Protein AF-A0A967SDV4-F1 (afdb_monomer)

Sequence (66 aa):
MWEIYAASGAPGSRDPAKIVFHCLTDMTRRARFLAREGDRSDVERDLVRLSDSELRALLEASQPLS

Mean predicted aligned error: 3.88 Å

Radius of gyration: 11.77 Å; Cα contacts (8 Å, |Δi|>4): 104; chains: 1; bounding box: 26×27×27 Å

Structure (mmCIF, N/CA/C/O backbone):
data_AF-A0A967SDV4-F1
#
_entry.id   AF-A0A967SDV4-F1
#
loop_
_atom_site.group_PDB
_atom_site.id
_atom_site.type_symbol
_atom_site.label_atom_id
_atom_site.label_alt_id
_atom_site.label_comp_id
_atom_site.label_asym_id
_atom_site.label_entity_id
_atom_site.label_seq_id
_atom_site.pdbx_PDB_ins_code
_atom_site.Cartn_x
_atom_site.Cartn_y
_atom_site.Cartn_z
_atom_site.occupancy
_atom_site.B_iso_or_equiv
_atom_site.auth_seq_id
_atom_site.auth_comp_id
_atom_site.auth_asym_id
_atom_site.auth_atom_id
_atom_site.pdbx_PDB_model_num
ATOM 1 N N . MET A 1 1 ? -5.790 3.519 11.709 1.00 89.56 1 MET A N 1
ATOM 2 C CA . MET A 1 1 ? -4.543 4.072 11.135 1.00 89.56 1 MET A CA 1
ATOM 3 C C . MET A 1 1 ? -3.914 3.014 10.246 1.00 89.56 1 MET A C 1
ATOM 5 O O . MET A 1 1 ? -3.928 1.852 10.639 1.00 89.56 1 MET A O 1
ATOM 9 N N . TRP A 1 2 ? -3.441 3.389 9.058 1.00 92.94 2 TRP A N 1
ATOM 10 C CA . TRP A 1 2 ? -2.784 2.477 8.119 1.00 92.94 2 TRP A CA 1
ATOM 11 C C . TRP A 1 2 ? -1.326 2.888 7.941 1.00 92.94 2 TRP A C 1
ATOM 13 O O . TRP A 1 2 ? -1.042 4.072 7.800 1.00 92.94 2 TRP A O 1
ATOM 23 N N . GLU A 1 3 ? -0.436 1.908 7.945 1.00 94.81 3 GLU A N 1
ATOM 24 C CA . GLU A 1 3 ? 0.946 2.034 7.498 1.00 94.81 3 GLU A CA 1
ATOM 25 C C . GLU A 1 3 ? 1.035 1.574 6.042 1.00 94.81 3 GLU A C 1
ATOM 27 O O . GLU A 1 3 ? 0.385 0.593 5.662 1.00 94.81 3 GLU A O 1
ATOM 32 N N . ILE A 1 4 ? 1.801 2.300 5.227 1.00 95.88 4 ILE A N 1
ATOM 33 C CA . ILE A 1 4 ? 1.899 2.077 3.784 1.00 95.88 4 ILE A CA 1
ATOM 34 C C . ILE A 1 4 ? 3.372 2.056 3.395 1.00 95.88 4 ILE A C 1
ATOM 36 O O . ILE A 1 4 ? 4.102 2.992 3.713 1.00 95.88 4 ILE A O 1
ATOM 40 N N . TYR A 1 5 ? 3.811 1.002 2.712 1.00 94.75 5 TYR A N 1
ATOM 41 C CA . TYR A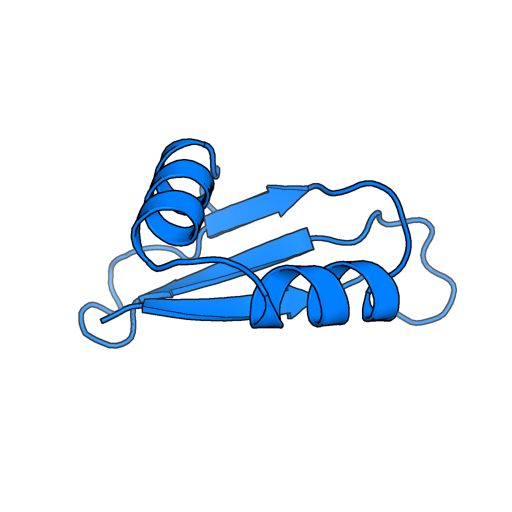 1 5 ? 5.208 0.849 2.304 1.00 94.75 5 TYR A CA 1
ATOM 42 C C . TYR A 1 5 ? 5.354 0.048 1.010 1.00 94.75 5 TYR A C 1
ATOM 44 O O . TYR A 1 5 ? 4.483 -0.742 0.640 1.00 94.75 5 TYR A O 1
ATOM 52 N N . ALA A 1 6 ? 6.480 0.246 0.325 1.00 94.50 6 ALA A N 1
ATOM 53 C CA . ALA A 1 6 ? 6.862 -0.558 -0.827 1.00 94.50 6 ALA A CA 1
ATOM 54 C C . ALA A 1 6 ? 7.544 -1.859 -0.376 1.00 94.50 6 ALA A C 1
ATOM 56 O O . ALA A 1 6 ? 8.411 -1.864 0.501 1.00 94.50 6 ALA A O 1
ATOM 57 N N . ALA A 1 7 ? 7.185 -2.967 -1.013 1.00 91.38 7 ALA A N 1
ATOM 58 C CA . ALA A 1 7 ? 7.804 -4.270 -0.832 1.00 91.38 7 ALA A CA 1
ATOM 59 C C . ALA A 1 7 ? 8.107 -4.902 -2.195 1.00 91.38 7 ALA A C 1
ATOM 61 O O . ALA A 1 7 ? 7.417 -4.657 -3.180 1.00 91.38 7 ALA A O 1
ATOM 62 N N . SER A 1 8 ? 9.124 -5.751 -2.249 1.00 86.38 8 SER A N 1
ATOM 63 C CA . SER A 1 8 ? 9.425 -6.610 -3.396 1.00 86.38 8 SER A CA 1
ATOM 64 C C . SER A 1 8 ? 9.701 -8.023 -2.897 1.00 86.38 8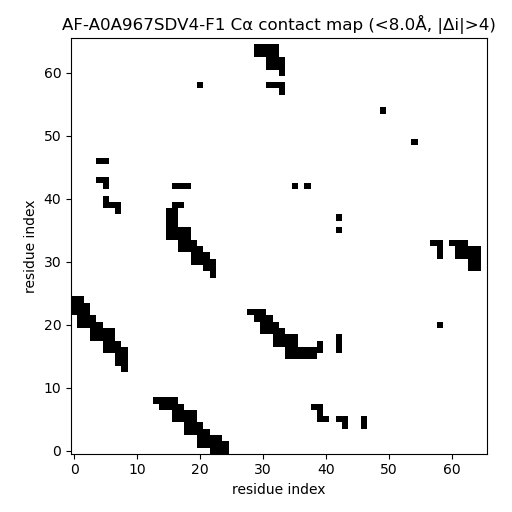 SER A C 1
ATOM 66 O O . SER A 1 8 ? 9.887 -8.231 -1.694 1.00 86.38 8 SER A O 1
ATOM 68 N N . GLY A 1 9 ? 9.737 -8.994 -3.811 1.00 74.50 9 GLY A N 1
ATOM 69 C CA . GLY A 1 9 ? 10.230 -10.331 -3.487 1.00 74.50 9 GLY A CA 1
ATOM 70 C C . GLY A 1 9 ? 11.688 -10.318 -3.014 1.00 74.50 9 GLY A C 1
ATOM 71 O O . GLY A 1 9 ? 12.365 -9.283 -3.026 1.00 74.50 9 GLY A O 1
ATOM 72 N N . ALA A 1 10 ? 12.173 -11.489 -2.596 1.00 71.56 10 ALA A N 1
ATOM 73 C CA . ALA A 1 10 ? 13.566 -11.676 -2.197 1.00 71.56 10 ALA A CA 1
ATOM 74 C C . ALA A 1 10 ? 14.540 -11.217 -3.306 1.00 71.56 10 ALA A C 1
ATOM 76 O O . ALA A 1 10 ? 14.182 -11.271 -4.485 1.00 71.56 10 ALA A O 1
ATOM 77 N N . PRO A 1 11 ? 15.775 -10.800 -2.970 1.00 62.09 11 PRO A N 1
ATOM 78 C CA . PRO A 1 11 ? 16.787 -10.466 -3.971 1.00 62.09 11 PRO A CA 1
ATOM 79 C C . PRO A 1 11 ? 16.944 -11.593 -5.004 1.00 62.09 11 PRO A C 1
ATOM 81 O O . PRO A 1 11 ? 17.173 -12.744 -4.638 1.00 62.09 11 PRO A O 1
ATOM 84 N N . GLY A 1 12 ? 16.784 -11.271 -6.291 1.00 63.53 12 GLY A N 1
ATOM 85 C CA . GLY A 1 12 ? 16.794 -12.248 -7.391 1.00 63.53 12 GLY A CA 1
ATOM 86 C C . GLY A 1 12 ? 15.426 -12.847 -7.754 1.00 63.53 12 GLY A C 1
ATOM 87 O O . GLY A 1 12 ? 15.330 -13.573 -8.743 1.00 63.53 12 GLY A O 1
ATOM 88 N N . SER A 1 13 ? 14.364 -12.525 -7.011 1.00 65.94 13 SER A N 1
ATOM 89 C CA . SER A 1 13 ? 12.986 -12.826 -7.400 1.00 65.94 13 SER A CA 1
ATOM 90 C C . SER A 1 13 ? 12.543 -11.945 -8.575 1.00 65.94 13 SER A C 1
ATOM 92 O O . SER A 1 13 ? 12.883 -10.765 -8.638 1.00 65.94 13 SER A O 1
ATOM 94 N N . ARG A 1 14 ? 11.746 -12.511 -9.492 1.00 69.69 14 ARG A N 1
ATOM 95 C CA . ARG A 1 14 ? 11.025 -11.757 -10.538 1.00 69.69 14 ARG A CA 1
ATOM 96 C C . ARG A 1 14 ? 9.700 -11.172 -10.040 1.00 69.69 14 ARG A C 1
ATOM 98 O O . ARG A 1 14 ? 8.910 -10.697 -10.852 1.00 69.69 14 ARG A O 1
ATOM 105 N N . ASP A 1 15 ? 9.426 -11.248 -8.739 1.00 78.56 15 ASP A N 1
ATOM 106 C CA . ASP A 1 15 ? 8.188 -10.713 -8.190 1.00 78.56 15 ASP A CA 1
ATOM 107 C C . ASP A 1 15 ? 8.115 -9.201 -8.425 1.00 78.56 15 ASP A C 1
ATOM 109 O O . ASP A 1 15 ? 9.052 -8.483 -8.059 1.00 78.56 15 ASP A O 1
ATOM 113 N N . PRO A 1 16 ? 7.001 -8.701 -8.985 1.00 81.56 16 PRO A N 1
ATOM 114 C CA . PRO A 1 16 ? 6.810 -7.272 -9.160 1.00 81.56 16 PRO A CA 1
ATOM 115 C C . PRO A 1 16 ? 6.809 -6.569 -7.801 1.00 81.56 16 PRO A C 1
ATOM 117 O O . PRO A 1 16 ? 6.425 -7.156 -6.778 1.00 81.56 16 PRO A O 1
ATOM 120 N N . ALA A 1 17 ? 7.208 -5.297 -7.797 1.00 90.25 17 ALA A N 1
ATOM 121 C CA . ALA A 1 17 ? 7.056 -4.452 -6.627 1.00 90.25 17 ALA A CA 1
ATOM 122 C C . ALA A 1 17 ? 5.575 -4.348 -6.226 1.00 90.25 17 ALA A C 1
ATOM 124 O O . ALA A 1 17 ? 4.651 -4.484 -7.032 1.00 90.25 17 ALA A O 1
ATOM 125 N N . LYS A 1 18 ? 5.332 -4.147 -4.936 1.00 93.25 18 LYS A N 1
ATOM 126 C CA . LYS A 1 18 ? 3.994 -4.086 -4.352 1.00 93.25 18 LYS A CA 1
ATOM 127 C C . LYS A 1 18 ? 3.938 -2.936 -3.366 1.00 93.25 18 LYS A C 1
ATOM 129 O O . LYS A 1 18 ? 4.890 -2.697 -2.630 1.00 93.25 18 LYS A O 1
ATOM 134 N N . ILE A 1 19 ? 2.794 -2.274 -3.311 1.00 95.19 19 ILE A N 1
ATOM 135 C CA . ILE A 1 19 ? 2.439 -1.378 -2.213 1.00 95.19 19 ILE A CA 1
ATOM 136 C C . ILE A 1 19 ? 1.683 -2.217 -1.195 1.00 95.19 19 ILE A C 1
ATOM 138 O O . ILE A 1 19 ? 0.711 -2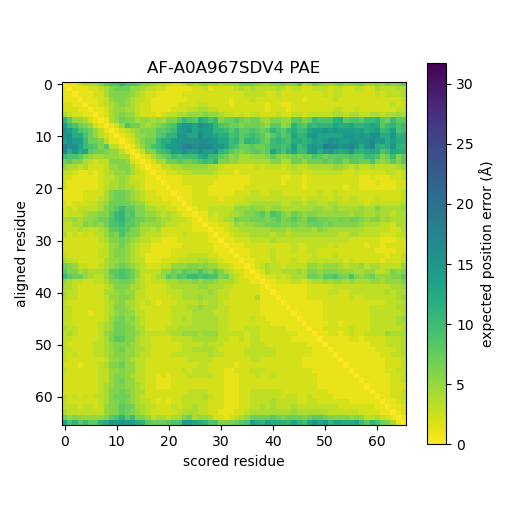.877 -1.560 1.00 95.19 19 ILE A O 1
ATOM 142 N N . VAL A 1 20 ? 2.122 -2.207 0.058 1.00 95.69 20 VAL A N 1
ATOM 143 C CA . VAL A 1 20 ? 1.493 -2.941 1.157 1.00 95.69 20 VAL A CA 1
ATOM 144 C C . VAL A 1 20 ? 0.815 -1.957 2.098 1.00 95.69 20 VAL A C 1
ATOM 146 O O . VAL A 1 20 ? 1.382 -0.922 2.435 1.00 95.69 20 VAL A O 1
ATOM 149 N N . PHE A 1 21 ? -0.393 -2.307 2.531 1.00 96.75 21 PHE A N 1
ATOM 150 C CA . PHE A 1 21 ? -1.195 -1.564 3.493 1.00 96.75 21 PHE A CA 1
ATOM 151 C C . PHE A 1 21 ? -1.398 -2.423 4.738 1.00 96.75 21 PHE A C 1
ATOM 153 O O . PHE A 1 21 ? -2.004 -3.497 4.667 1.00 96.75 21 PHE A O 1
ATOM 160 N N . HIS A 1 22 ? -0.931 -1.939 5.884 1.00 95.56 22 HIS A N 1
ATOM 161 C CA . HIS A 1 22 ? -1.029 -2.630 7.165 1.00 95.56 22 HIS A CA 1
ATOM 162 C C . HIS A 1 22 ? -1.849 -1.808 8.167 1.00 95.56 22 HIS A C 1
ATOM 164 O O . HIS A 1 22 ? -1.579 -0.629 8.389 1.00 95.56 22 HIS A O 1
ATOM 170 N N . CYS A 1 23 ? -2.898 -2.398 8.749 1.00 95.75 23 CYS A N 1
ATOM 171 C CA . CYS A 1 23 ? -3.752 -1.682 9.692 1.00 95.75 23 CYS A CA 1
ATOM 172 C C . CYS A 1 23 ? -3.154 -1.737 11.099 1.00 95.75 23 CYS A C 1
ATOM 174 O O . CYS A 1 23 ? -3.136 -2.789 11.724 1.00 95.75 23 CYS A O 1
ATOM 176 N N . LEU A 1 24 ? -2.725 -0.591 11.624 1.00 93.50 24 LEU A N 1
ATOM 177 C CA . LEU A 1 24 ? -2.080 -0.509 12.939 1.00 93.50 24 LEU A CA 1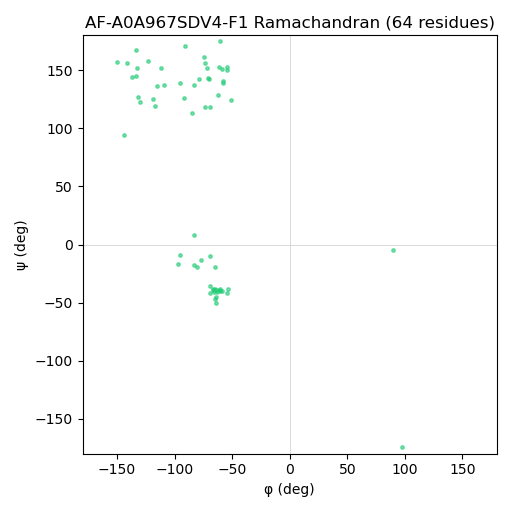
ATOM 178 C C . LEU A 1 24 ? -3.073 -0.454 14.107 1.00 93.50 24 LEU A C 1
ATOM 180 O O . LEU A 1 24 ? -2.703 -0.667 15.254 1.00 93.50 24 LEU A O 1
ATOM 184 N N . THR A 1 25 ? -4.335 -0.118 13.834 1.00 95.69 25 THR A N 1
ATOM 185 C CA . THR A 1 25 ? -5.374 0.031 14.873 1.00 95.69 25 THR A CA 1
ATOM 186 C C . THR A 1 25 ? -6.247 -1.202 15.040 1.00 95.69 25 THR A C 1
ATOM 188 O O . THR A 1 25 ? -6.966 -1.305 16.026 1.00 95.69 25 THR A O 1
ATOM 191 N N . ASP A 1 26 ? -6.238 -2.102 14.061 1.00 93.12 26 ASP A N 1
ATOM 192 C CA . ASP A 1 26 ? -7.086 -3.286 14.040 1.00 93.12 26 ASP A CA 1
ATOM 193 C C . ASP A 1 26 ? -6.302 -4.444 13.421 1.00 93.12 26 ASP A C 1
ATOM 195 O O . ASP A 1 26 ? -6.275 -4.618 12.203 1.00 93.12 26 ASP A O 1
ATOM 199 N N . MET A 1 27 ? -5.669 -5.235 14.287 1.00 87.19 27 MET A N 1
ATOM 200 C CA . MET A 1 27 ? -4.840 -6.381 13.899 1.00 87.19 27 MET A CA 1
ATOM 201 C C . MET A 1 27 ? -5.660 -7.539 13.308 1.00 87.19 27 MET A C 1
ATOM 203 O O . MET A 1 27 ? -5.087 -8.492 12.786 1.00 87.19 27 MET A O 1
ATOM 207 N N . THR A 1 28 ? -6.997 -7.485 13.386 1.00 92.50 28 THR A N 1
ATOM 208 C CA . THR A 1 28 ? -7.870 -8.475 12.739 1.00 92.50 28 THR A CA 1
ATOM 209 C C . THR A 1 28 ? -8.060 -8.179 11.252 1.00 92.50 28 THR A C 1
ATOM 211 O O . THR A 1 28 ? -8.387 -9.078 10.471 1.00 92.50 28 THR A O 1
ATOM 214 N N . ARG A 1 29 ? -7.798 -6.935 10.823 1.00 92.81 29 ARG A N 1
ATOM 215 C CA . ARG A 1 29 ? -7.775 -6.579 9.404 1.00 92.81 29 ARG A CA 1
ATOM 216 C C . ARG A 1 29 ? -6.519 -7.138 8.764 1.00 92.81 29 ARG A C 1
ATOM 218 O O . ARG A 1 29 ? -5.404 -6.732 9.079 1.00 92.81 29 ARG A O 1
ATOM 225 N N . ARG A 1 30 ? -6.721 -8.026 7.791 1.00 92.69 30 ARG A N 1
ATOM 226 C CA . ARG A 1 30 ? -5.630 -8.523 6.953 1.00 92.69 30 ARG A CA 1
ATOM 227 C C . ARG A 1 30 ? -4.931 -7.367 6.248 1.00 92.69 30 ARG A C 1
ATOM 229 O O . ARG A 1 30 ? -5.587 -6.442 5.757 1.00 92.69 30 ARG A O 1
ATOM 236 N N . ALA A 1 31 ? -3.607 -7.475 6.159 1.00 94.50 31 ALA A N 1
ATOM 237 C CA . ALA A 1 31 ? -2.820 -6.624 5.285 1.00 94.50 31 ALA A CA 1
ATOM 238 C C . ALA A 1 31 ? -3.361 -6.714 3.853 1.00 94.50 31 ALA A C 1
ATOM 240 O O . ALA A 1 31 ? -3.919 -7.735 3.441 1.00 94.50 31 ALA A O 1
ATOM 241 N N . ARG A 1 32 ? -3.212 -5.633 3.099 1.00 96.31 32 ARG A N 1
ATOM 242 C CA . ARG A 1 32 ? -3.634 -5.560 1.699 1.00 96.31 32 ARG A CA 1
ATOM 243 C C . ARG A 1 32 ? -2.447 -5.187 0.838 1.00 96.31 32 ARG A C 1
ATOM 245 O O . ARG A 1 32 ? -1.488 -4.603 1.336 1.00 96.31 32 ARG A O 1
ATOM 252 N N . PHE A 1 33 ? -2.510 -5.509 -0.444 1.00 95.31 33 PHE A N 1
ATOM 253 C CA . PHE A 1 33 ? -1.469 -5.132 -1.381 1.00 95.31 33 PHE A CA 1
ATOM 254 C C . PHE A 1 33 ? -2.017 -4.724 -2.743 1.00 95.31 33 PHE A C 1
ATOM 256 O O . PHE A 1 33 ? -3.103 -5.135 -3.152 1.00 95.31 33 PHE A O 1
ATOM 263 N N . LEU A 1 34 ? -1.225 -3.924 -3.448 1.00 94.56 34 LEU A N 1
ATOM 264 C CA . LEU A 1 34 ? -1.432 -3.559 -4.841 1.00 94.56 34 LEU A CA 1
ATOM 265 C C . LEU A 1 34 ? -0.125 -3.804 -5.598 1.00 94.56 34 LEU A C 1
ATOM 267 O O . LEU A 1 34 ? 0.913 -3.261 -5.221 1.00 94.56 34 LEU A O 1
ATOM 271 N N . ALA A 1 35 ? -0.165 -4.636 -6.638 1.00 91.94 35 ALA A N 1
ATOM 272 C CA . ALA A 1 35 ? 0.996 -4.858 -7.496 1.00 91.94 35 ALA A CA 1
ATOM 273 C C . ALA A 1 35 ? 1.293 -3.605 -8.333 1.00 91.94 35 ALA A C 1
ATOM 275 O O . ALA A 1 35 ? 0.377 -2.913 -8.782 1.00 91.94 35 ALA A O 1
ATOM 276 N N . ARG A 1 36 ? 2.575 -3.317 -8.539 1.00 89.69 36 ARG A N 1
ATOM 277 C CA . ARG A 1 36 ? 3.070 -2.209 -9.352 1.00 89.69 36 ARG A CA 1
ATOM 278 C C . ARG A 1 36 ? 4.173 -2.713 -10.266 1.00 89.69 36 ARG A C 1
ATOM 280 O O . ARG A 1 36 ? 4.953 -3.590 -9.903 1.00 89.69 36 ARG A O 1
ATOM 287 N N . GLU A 1 37 ? 4.220 -2.149 -11.460 1.00 82.75 37 GLU A N 1
ATOM 288 C CA . GLU A 1 37 ? 5.370 -2.318 -12.338 1.00 82.75 37 GLU A CA 1
ATOM 289 C C . GLU A 1 37 ? 6.562 -1.524 -11.791 1.00 82.75 37 GLU A C 1
ATOM 291 O O . GLU A 1 37 ? 6.380 -0.514 -11.108 1.00 82.75 37 GLU A O 1
ATOM 296 N N . GLY A 1 38 ? 7.773 -1.988 -12.098 1.00 82.00 38 GLY A N 1
ATOM 297 C CA . GLY A 1 38 ? 9.017 -1.378 -11.631 1.00 82.00 38 GLY A CA 1
ATOM 298 C C . GLY A 1 38 ? 9.615 -2.057 -10.400 1.00 82.00 38 GLY A C 1
ATOM 299 O O . GLY A 1 38 ? 9.162 -3.118 -9.955 1.00 82.00 38 GLY A O 1
ATOM 300 N N . ASP A 1 39 ? 10.685 -1.453 -9.885 1.00 87.50 39 ASP A N 1
ATOM 301 C CA . ASP A 1 39 ? 11.372 -1.926 -8.689 1.00 87.50 39 ASP A CA 1
ATOM 302 C C . ASP A 1 39 ? 10.820 -1.276 -7.409 1.00 87.50 39 ASP A C 1
ATOM 304 O O . ASP A 1 39 ? 9.998 -0.355 -7.425 1.00 87.50 39 ASP A O 1
ATOM 308 N N . ARG A 1 40 ? 11.255 -1.791 -6.257 1.00 89.06 40 ARG A N 1
ATOM 309 C CA . ARG A 1 40 ? 10.823 -1.276 -4.955 1.00 89.06 40 ARG A CA 1
ATOM 310 C C . ARG A 1 40 ? 11.171 0.204 -4.778 1.00 89.06 40 ARG A C 1
ATOM 312 O O . ARG A 1 40 ? 10.379 0.932 -4.187 1.00 89.06 40 ARG A O 1
ATOM 319 N N . SER A 1 41 ? 12.347 0.629 -5.231 1.00 89.38 41 SER A N 1
ATOM 320 C CA . SER A 1 41 ? 12.853 1.986 -5.024 1.00 89.38 41 SER A CA 1
ATOM 321 C C . SER A 1 41 ? 12.052 3.016 -5.815 1.00 89.38 41 SER A C 1
ATOM 323 O O . SER A 1 41 ? 11.808 4.114 -5.315 1.00 89.38 41 SER A O 1
ATOM 325 N N . ASP A 1 42 ? 11.599 2.666 -7.014 1.00 89.62 42 ASP A N 1
ATOM 326 C CA . ASP A 1 42 ? 10.678 3.485 -7.800 1.00 89.62 42 ASP A CA 1
ATOM 327 C C . ASP A 1 42 ? 9.328 3.629 -7.096 1.00 89.62 42 ASP A C 1
ATOM 329 O O . ASP A 1 42 ? 8.871 4.747 -6.857 1.00 89.62 42 ASP A O 1
ATOM 333 N N . VAL A 1 43 ? 8.739 2.512 -6.661 1.00 92.00 43 VAL A N 1
ATOM 334 C CA . VAL A 1 43 ? 7.452 2.520 -5.948 1.00 92.00 43 VAL A CA 1
ATOM 335 C C . VAL A 1 43 ? 7.535 3.301 -4.633 1.00 92.00 43 VAL A C 1
ATOM 337 O O . VAL A 1 43 ? 6.610 4.034 -4.290 1.00 92.00 43 VAL A O 1
ATOM 340 N N . GLU A 1 44 ? 8.640 3.184 -3.899 1.00 93.06 44 GLU A N 1
ATOM 341 C CA . GLU A 1 44 ? 8.861 3.916 -2.649 1.00 93.06 44 GLU A CA 1
ATOM 342 C C . GLU A 1 44 ? 8.972 5.429 -2.889 1.00 93.06 44 GLU A C 1
ATOM 344 O O . GLU A 1 44 ? 8.372 6.217 -2.156 1.00 93.06 44 GLU A O 1
ATOM 349 N N . ARG A 1 45 ? 9.662 5.848 -3.959 1.00 93.31 45 ARG A N 1
ATOM 350 C CA . ARG A 1 45 ? 9.735 7.264 -4.357 1.00 93.31 45 ARG A CA 1
ATOM 351 C C . ARG A 1 45 ? 8.382 7.830 -4.767 1.00 93.31 45 ARG A C 1
ATOM 353 O O . ARG A 1 45 ? 8.100 8.982 -4.438 1.00 93.31 45 ARG A O 1
ATOM 360 N N . ASP A 1 46 ? 7.569 7.044 -5.464 1.00 92.62 46 ASP A N 1
ATOM 361 C CA . ASP A 1 46 ? 6.214 7.440 -5.844 1.00 92.62 46 ASP A CA 1
ATOM 362 C C . ASP A 1 46 ? 5.327 7.612 -4.610 1.00 92.62 46 ASP A C 1
ATOM 364 O O . ASP A 1 46 ? 4.663 8.637 -4.478 1.00 92.62 46 ASP A O 1
ATOM 368 N N . LEU A 1 47 ? 5.360 6.652 -3.676 1.00 93.56 47 LEU A N 1
ATOM 369 C CA . LEU A 1 47 ? 4.537 6.665 -2.462 1.00 93.56 47 LEU A CA 1
ATOM 370 C C . LEU A 1 47 ? 4.706 7.946 -1.641 1.00 93.56 47 LEU A C 1
ATOM 372 O O . LEU A 1 47 ? 3.714 8.505 -1.182 1.00 93.56 47 LEU A O 1
ATOM 376 N N . VAL A 1 48 ? 5.940 8.434 -1.492 1.00 94.19 48 VAL A N 1
ATOM 377 C CA . VAL A 1 48 ? 6.247 9.652 -0.715 1.00 94.19 48 VAL A CA 1
ATOM 378 C C . VAL A 1 48 ? 5.635 10.917 -1.336 1.00 94.19 48 VAL A C 1
ATOM 380 O O . VAL A 1 48 ? 5.487 11.930 -0.655 1.00 94.19 48 VAL A O 1
ATOM 383 N N . ARG A 1 49 ? 5.274 10.884 -2.623 1.00 95.50 49 ARG A N 1
ATOM 384 C CA . ARG A 1 49 ? 4.716 12.033 -3.354 1.00 95.50 49 ARG A CA 1
ATOM 385 C C . ARG A 1 49 ? 3.190 12.047 -3.395 1.00 95.50 49 ARG A C 1
ATOM 387 O O . ARG A 1 49 ? 2.627 13.039 -3.848 1.00 95.50 49 ARG A O 1
ATOM 394 N N . LEU A 1 50 ? 2.535 10.971 -2.961 1.00 96.06 50 LEU A N 1
ATOM 395 C CA . LEU A 1 50 ? 1.082 10.849 -3.017 1.00 96.06 50 LEU A CA 1
ATOM 396 C C . LEU A 1 50 ? 0.408 11.615 -1.881 1.00 96.06 50 LEU A C 1
ATOM 398 O O . LEU A 1 50 ? 0.856 11.610 -0.735 1.00 96.06 50 LEU A O 1
ATOM 402 N N . SER A 1 51 ? -0.724 12.224 -2.201 1.00 96.75 51 SER A N 1
ATOM 403 C CA . SER A 1 51 ? -1.648 12.790 -1.225 1.00 96.75 51 SER A CA 1
ATOM 404 C C . SER A 1 51 ? -2.444 11.708 -0.490 1.00 96.75 51 SER A C 1
ATOM 406 O O . SER A 1 51 ? -2.639 10.594 -0.980 1.00 96.75 51 SER A O 1
ATOM 408 N N . ASP A 1 52 ? -3.021 12.069 0.656 1.00 94.50 52 ASP A N 1
ATOM 409 C CA . ASP A 1 52 ? -3.937 11.206 1.411 1.00 94.50 52 ASP A CA 1
ATOM 410 C C . ASP A 1 52 ? -5.105 10.671 0.568 1.00 94.50 52 ASP A C 1
ATOM 412 O O . ASP A 1 52 ? -5.517 9.522 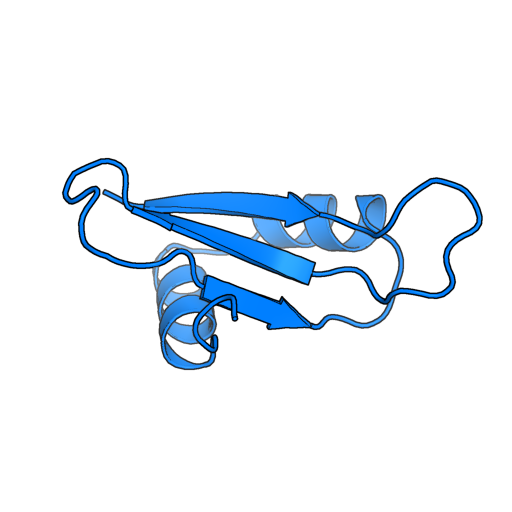0.7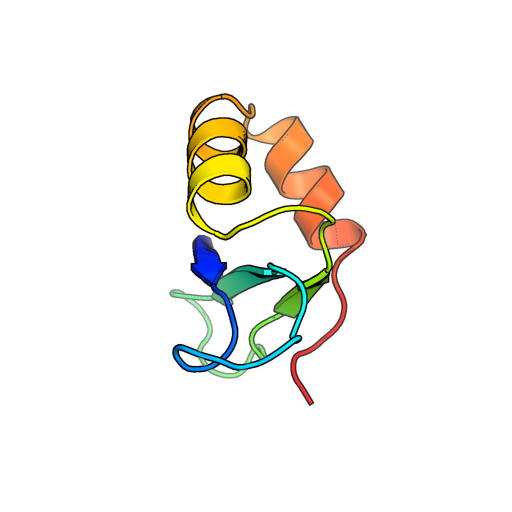34 1.00 94.50 52 ASP A O 1
ATOM 416 N N . SER A 1 53 ? -5.665 11.488 -0.331 1.00 96.88 53 SER A N 1
ATOM 417 C CA . SER A 1 53 ? -6.752 11.058 -1.217 1.00 96.88 53 SER A CA 1
ATOM 418 C C . SER A 1 53 ? -6.294 10.011 -2.225 1.00 96.88 53 SER A C 1
ATOM 420 O O . SER A 1 53 ? -7.020 9.052 -2.479 1.00 96.88 53 SER A O 1
ATOM 422 N N . GLU A 1 54 ? -5.082 10.153 -2.757 1.00 96.94 54 GLU A N 1
ATOM 423 C CA . GLU A 1 54 ? -4.505 9.172 -3.677 1.00 96.94 54 GLU A CA 1
ATOM 424 C C . GLU A 1 54 ? -4.171 7.872 -2.942 1.00 96.94 54 GLU A C 1
ATOM 426 O O . GLU A 1 54 ? -4.501 6.789 -3.420 1.00 96.94 54 GLU A O 1
ATOM 431 N N . LEU A 1 55 ? -3.614 7.959 -1.730 1.00 95.12 55 LEU A N 1
ATOM 432 C CA . LEU A 1 55 ? -3.350 6.794 -0.883 1.00 95.12 55 LEU A CA 1
ATOM 433 C C . LEU A 1 55 ? -4.637 6.035 -0.528 1.00 95.12 55 LEU A C 1
ATOM 435 O O . LEU A 1 55 ? -4.641 4.802 -0.524 1.00 95.12 55 LEU A O 1
ATOM 439 N N . ARG A 1 56 ? -5.746 6.745 -0.278 1.00 95.25 56 ARG A N 1
ATOM 440 C CA . ARG A 1 56 ? -7.067 6.124 -0.075 1.00 95.25 56 ARG A CA 1
ATOM 441 C C . ARG A 1 56 ?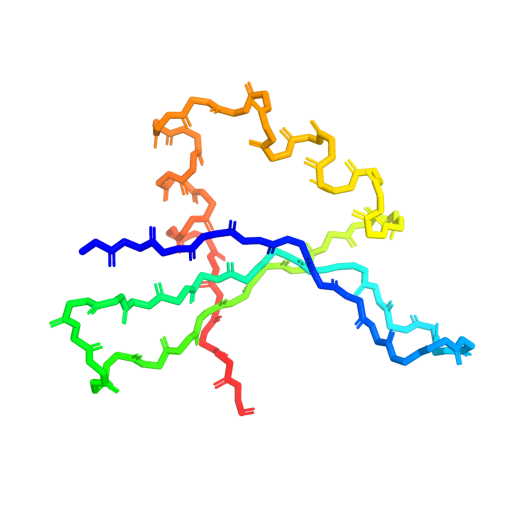 -7.559 5.407 -1.327 1.00 95.25 56 ARG A C 1
ATOM 443 O O . ARG A 1 56 ? -7.983 4.262 -1.213 1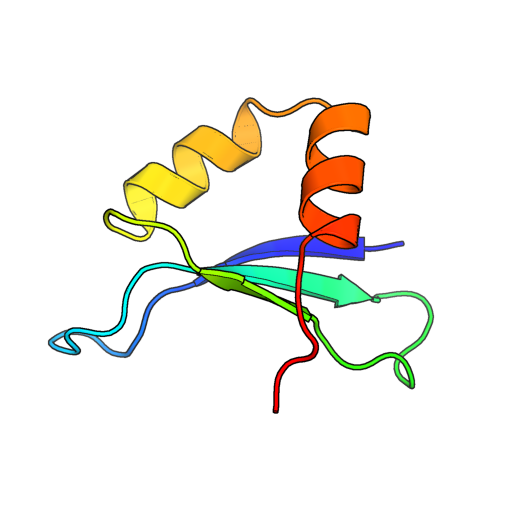.00 95.25 56 ARG A O 1
ATOM 450 N N . ALA A 1 57 ? -7.435 6.024 -2.500 1.00 96.81 57 ALA A N 1
ATOM 451 C CA . ALA A 1 57 ? -7.812 5.384 -3.760 1.00 96.81 57 ALA A CA 1
ATOM 452 C C . ALA A 1 57 ? -7.000 4.099 -4.015 1.00 96.81 57 ALA A C 1
ATOM 454 O O . ALA A 1 57 ? -7.553 3.077 -4.422 1.00 96.81 57 ALA A O 1
ATOM 455 N N . LEU A 1 58 ? -5.698 4.104 -3.705 1.00 96.12 58 LEU A N 1
ATOM 456 C CA . LEU A 1 58 ? -4.865 2.902 -3.805 1.00 96.12 58 LEU A CA 1
ATOM 457 C C . LEU A 1 58 ? -5.271 1.819 -2.795 1.00 96.12 58 LEU A C 1
ATOM 459 O O . LEU A 1 58 ? -5.274 0.636 -3.136 1.00 96.12 58 LEU A O 1
ATOM 463 N N . LEU A 1 59 ? -5.633 2.202 -1.568 1.00 95.81 59 LEU A N 1
ATOM 464 C CA . LEU A 1 59 ? -6.144 1.268 -0.563 1.00 95.81 59 LEU A CA 1
ATOM 465 C C . LEU A 1 59 ? -7.465 0.628 -1.018 1.00 95.81 59 LEU A C 1
ATOM 467 O O . LEU A 1 59 ? -7.647 -0.576 -0.840 1.00 95.81 59 LEU A O 1
ATOM 471 N N . GLU A 1 60 ? -8.367 1.396 -1.623 1.00 96.00 60 GLU A N 1
ATOM 472 C CA . GLU A 1 60 ? -9.637 0.891 -2.162 1.00 96.00 60 GLU A CA 1
ATOM 473 C C . GLU A 1 60 ? -9.422 -0.090 -3.322 1.00 96.00 60 GLU A C 1
ATOM 475 O O . GLU A 1 60 ? -10.093 -1.121 -3.380 1.00 96.00 60 GLU A O 1
ATOM 480 N N . ALA A 1 61 ? -8.435 0.174 -4.184 1.00 95.81 61 ALA A N 1
ATOM 481 C CA . ALA A 1 61 ? -8.054 -0.704 -5.292 1.00 95.81 61 ALA A CA 1
ATOM 482 C C . ALA A 1 61 ? -7.226 -1.937 -4.868 1.00 95.81 61 ALA A C 1
ATOM 484 O O . ALA A 1 61 ? -7.025 -2.853 -5.665 1.00 95.81 61 ALA A O 1
ATOM 485 N N . SER A 1 62 ? -6.712 -1.968 -3.635 1.00 95.81 62 SER A N 1
ATOM 486 C CA . SER A 1 62 ? -5.864 -3.059 -3.141 1.00 95.81 62 SER A CA 1
ATOM 487 C C . SER A 1 62 ? -6.655 -4.339 -2.853 1.00 95.81 62 SER A C 1
ATOM 489 O O . SER A 1 62 ? -7.839 -4.295 -2.510 1.00 95.81 62 SER A O 1
ATOM 491 N N . GLN A 1 63 ? -5.982 -5.489 -2.880 1.00 95.44 63 GLN A N 1
ATOM 492 C CA . GLN A 1 63 ? -6.566 -6.787 -2.527 1.00 95.44 63 GLN A CA 1
ATOM 493 C C . GLN A 1 63 ? -5.974 -7.350 -1.223 1.00 95.44 63 GLN A C 1
ATOM 495 O O . GLN A 1 63 ? -4.831 -7.030 -0.891 1.00 95.4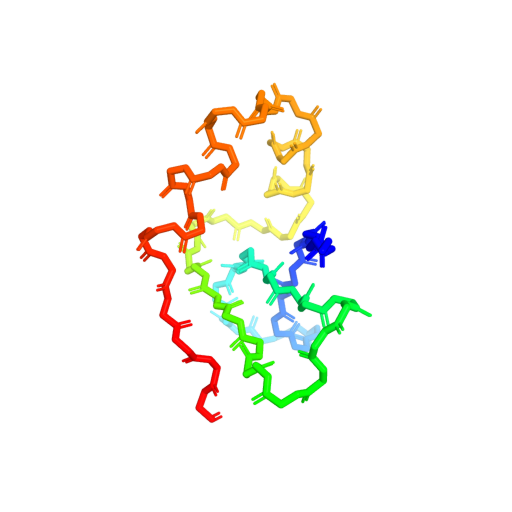4 63 GLN A O 1
ATOM 500 N N . PRO A 1 64 ? -6.714 -8.175 -0.455 1.00 93.56 64 PRO A N 1
ATOM 501 C CA . PRO A 1 64 ? -6.181 -8.806 0.751 1.00 93.56 64 PRO A CA 1
ATOM 502 C C . PRO A 1 64 ? -4.936 -9.651 0.456 1.00 93.56 64 PRO A C 1
ATOM 504 O O . PRO A 1 64 ? -4.891 -10.372 -0.539 1.00 93.56 64 PRO A O 1
ATOM 507 N N . LEU A 1 65 ? -3.941 -9.579 1.338 1.00 85.00 65 LEU A N 1
ATOM 508 C CA . LEU A 1 65 ? -2.780 -10.460 1.315 1.00 85.00 65 LEU A CA 1
ATOM 509 C C . LEU A 1 65 ? -3.247 -11.875 1.694 1.00 85.00 65 LEU A C 1
ATOM 511 O O . LEU A 1 65 ? -3.844 -12.070 2.759 1.00 85.00 65 LEU A O 1
ATOM 515 N N . SER A 1 66 ? -3.065 -12.813 0.762 1.00 76.44 66 SER A N 1
ATOM 516 C CA . SER A 1 66 ? -3.474 -14.220 0.859 1.00 76.44 66 SER A CA 1
ATOM 517 C C . SER A 1 66 ? -2.539 -15.036 1.733 1.00 76.44 66 SER A C 1
ATOM 519 O O . SER A 1 66 ? -1.315 -14.901 1.503 1.00 76.44 66 SER A O 1
#

Secondary structure (DSSP, 8-state):
-EEEEEE--STT--PPPEEEEEESS-TTSPPEEEE-SS-HHHHHHHHTT--HHHHHHHHHH-EE--

Foldseek 3Di:
DKDWAKDADDVVDPGAIKIWIDDPVDNVDAIWIDGDHDDRVVVRVVVVVDDPVVVVVRVVVTGGDD

Solvent-accessible surface area (backbone atoms only — not comparable to full-atom values): 3836 Å² total; per-residue (Å²): 95,72,48,77,48,54,40,56,52,63,94,90,52,87,52,59,10,27,43,38,40,38,42,77,74,41,82,85,51,72,38,28,34,37,84,39,88,64,51,37,68,60,49,41,58,50,58,77,72,55,50,73,70,54,52,49,52,51,58,70,73,30,43,73,64,127

Nearest PDB structures (foldseek):
  7zw0-assembly1_sj  TM=4.431E-01  e=8.756E+00  Saccharomyces cerevisiae W303

pLDDT: mean 90.19, std 8.43, range [62.09, 96.94]